Protein AF-B9GB19-F1 (afdb_monomer)

Mean predicted aligned error: 11.36 Å

Foldseek 3Di:
DVLLVCLQAAEAEDADDQDPPPVDVCVVVVVVPDDPVCVLVPWSAQADPPLDQDPPPPPPPCQDDPCLQAHHAEYEYHQARNHNVSLNVLLVSQLRNNNHQEYHYEHTDHDPVRQVVVQVSNLVSHPPVNHYYHYD

Solvent-accessible surface area (backbone atoms only — not comparable to full-atom values): 7833 Å² total; per-residue (Å²): 110,77,62,72,78,36,73,81,38,36,69,47,77,46,78,48,77,78,77,76,73,72,79,52,84,60,55,69,63,59,61,77,77,58,57,72,76,58,61,75,63,74,41,62,47,50,65,52,97,82,65,76,71,78,71,79,60,91,82,66,83,74,71,68,52,67,21,42,38,66,43,19,28,34,39,34,34,36,43,39,29,52,27,71,70,56,44,50,51,48,45,54,48,32,59,38,18,59,39,30,47,35,36,42,31,34,53,32,59,55,60,65,73,58,51,56,49,52,47,54,52,53,61,70,32,42,64,34,82,84,33,48,78,48,79,86

Secondary structure (DSSP, 8-state):
-GGGG-TT--EEEEE-PPPP----TTHHHHTTSS-HHHHTT--S----TT-------TTSS-PPPHHHHHT--EEEEEEE---HHHHHHHHHHHHH-TT--EEEEEEPS--HHHHHHHHHHHHHH-S-TTSEEEE-

Radius of gyration: 17.41 Å; Cα contacts (8 Å, |Δi|>4): 196; chains: 1; bounding box: 49×32×45 Å

Nearest PDB structures (foldseek):
  4k17-assembly1_A  TM=6.177E-01  e=2.002E+00  Mus musculus
  8glv-assembly1_Ez  TM=5.683E-01  e=3.865E+00  Chlamydomonas reinhardtii
  5xf9-assembly2_E  TM=4.999E-01  e=2.866E+00  Hydrogenophilus thermoluteolus
  7zgu-assembly1_A  TM=4.714E-01  e=5.533E+00  Homo sapiens

Organism: Oryza sativa subsp. japonica (NCBI:txid39947)

Sequence (136 aa):
MILERAPNLETLSLVFHPEPLDGGDDAMLHITYYKEEELYDKHLLSYNRHSVLAAPTSGGGAMAPACLRRRVREINLVHYQGGAAQRTLAMYLLRSAAAIGELGCELAMGPLWIQDELARELEGWVMNKAAIVNIG

Structure (mmCIF, N/CA/C/O backbone):
data_AF-B9GB19-F1
#
_entry.id   AF-B9GB19-F1
#
loop_
_atom_site.group_PDB
_atom_site.id
_atom_site.type_symbol
_atom_site.label_atom_id
_atom_site.label_alt_id
_atom_site.label_comp_id
_atom_site.label_asym_id
_atom_site.label_entity_id
_atom_site.label_seq_id
_atom_site.pdbx_PDB_ins_code
_atom_site.Cartn_x
_atom_site.Cartn_y
_atom_site.Cartn_z
_atom_site.occupancy
_atom_site.B_iso_or_equiv
_atom_site.auth_seq_id
_atom_site.auth_comp_id
_atom_site.auth_asym_id
_atom_site.auth_atom_id
_atom_site.pdbx_PDB_model_num
ATOM 1 N N . MET A 1 1 ? 5.359 -10.660 17.123 1.00 59.81 1 MET A N 1
ATOM 2 C CA . MET A 1 1 ? 5.348 -9.686 16.000 1.00 59.81 1 MET A CA 1
ATOM 3 C C . MET A 1 1 ? 5.261 -8.259 16.559 1.00 59.81 1 MET A C 1
ATOM 5 O O . MET A 1 1 ? 4.636 -8.088 17.596 1.00 59.81 1 MET A O 1
ATOM 9 N N . ILE A 1 2 ? 5.873 -7.231 15.946 1.00 78.69 2 ILE A N 1
ATOM 10 C CA . ILE A 1 2 ? 5.873 -5.850 16.501 1.00 78.69 2 ILE A CA 1
ATOM 11 C C . ILE A 1 2 ? 4.454 -5.296 16.732 1.00 78.69 2 ILE A C 1
ATOM 13 O O . ILE A 1 2 ? 4.196 -4.665 17.752 1.00 78.69 2 ILE A O 1
ATOM 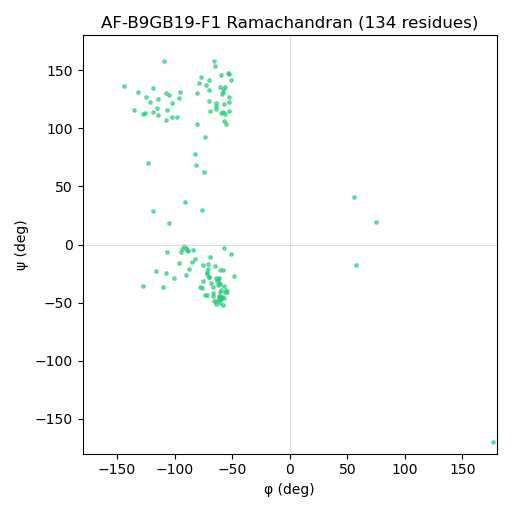17 N N . LEU A 1 3 ? 3.508 -5.641 15.850 1.00 78.31 3 LEU A N 1
ATOM 18 C CA . LEU A 1 3 ? 2.103 -5.237 15.948 1.00 78.31 3 LEU A CA 1
ATOM 19 C C . LEU A 1 3 ? 1.389 -5.812 17.185 1.00 78.31 3 LEU A C 1
ATOM 21 O O . LEU A 1 3 ? 0.495 -5.172 17.727 1.00 78.31 3 LEU A O 1
ATOM 25 N N . GLU A 1 4 ? 1.801 -6.978 17.690 1.00 78.56 4 GLU A N 1
ATOM 26 C CA . GLU A 1 4 ? 1.238 -7.554 18.925 1.00 78.56 4 GLU A CA 1
ATOM 27 C C . GLU A 1 4 ? 1.675 -6.783 20.175 1.00 78.56 4 GLU A C 1
ATOM 29 O O . GLU A 1 4 ? 0.984 -6.810 21.190 1.00 78.56 4 GLU A O 1
ATOM 34 N N . ARG A 1 5 ? 2.805 -6.068 20.099 1.00 83.25 5 ARG A N 1
ATOM 35 C CA . ARG A 1 5 ? 3.306 -5.218 21.187 1.00 83.25 5 ARG A CA 1
ATOM 36 C C . ARG A 1 5 ? 2.674 -3.824 21.198 1.00 83.25 5 ARG A C 1
ATOM 38 O O . ARG A 1 5 ? 2.926 -3.064 22.125 1.00 83.25 5 ARG A O 1
ATOM 45 N N . ALA A 1 6 ? 1.845 -3.498 20.207 1.00 85.00 6 ALA A N 1
ATOM 46 C CA . ALA A 1 6 ? 1.168 -2.211 20.077 1.00 85.00 6 ALA A CA 1
ATOM 47 C C . ALA A 1 6 ? -0.361 -2.408 20.003 1.00 85.00 6 ALA A C 1
ATOM 49 O O . ALA A 1 6 ? -0.976 -2.200 18.954 1.00 85.00 6 ALA A O 1
ATOM 50 N N . PRO A 1 7 ? -1.019 -2.817 21.106 1.00 81.31 7 PRO A N 1
ATOM 51 C CA . PRO A 1 7 ? -2.454 -3.101 21.103 1.00 81.31 7 PRO A CA 1
ATOM 52 C C . PRO A 1 7 ? -3.322 -1.864 20.838 1.00 81.31 7 PRO A C 1
ATOM 54 O O . PRO A 1 7 ? -4.477 -2.029 20.463 1.00 81.31 7 PRO A O 1
ATOM 57 N N . ASN A 1 8 ? -2.778 -0.654 21.004 1.00 86.56 8 ASN A N 1
ATOM 58 C CA . ASN A 1 8 ? -3.455 0.621 20.756 1.00 86.56 8 ASN A CA 1
ATOM 59 C C . ASN A 1 8 ? -2.994 1.300 19.454 1.00 86.56 8 ASN A C 1
ATOM 61 O O . ASN A 1 8 ? -3.158 2.503 19.318 1.00 86.56 8 ASN A O 1
ATOM 65 N N . LEU A 1 9 ? -2.375 0.563 18.526 1.00 89.31 9 LEU A N 1
ATOM 66 C CA . LEU A 1 9 ? -1.908 1.140 17.266 1.00 89.31 9 LEU A CA 1
ATOM 67 C C . LEU A 1 9 ? -3.089 1.657 16.428 1.00 89.31 9 LEU A C 1
ATOM 69 O O . LEU A 1 9 ? -3.957 0.871 16.042 1.00 89.31 9 LEU A O 1
ATOM 73 N N . GLU A 1 10 ? -3.090 2.958 16.147 1.00 92.19 10 GLU A N 1
ATOM 74 C CA . GLU A 1 10 ? -4.096 3.641 15.321 1.00 92.19 10 GLU A CA 1
ATOM 75 C C . GLU A 1 10 ? -3.520 4.099 13.977 1.00 92.19 10 GLU A C 1
ATOM 77 O O . GLU A 1 10 ? -4.185 3.953 12.956 1.00 92.19 10 GLU A O 1
ATOM 82 N N . THR A 1 11 ? -2.260 4.533 13.958 1.00 93.69 11 THR A N 1
ATOM 83 C CA . THR A 1 11 ? -1.548 4.931 12.737 1.00 93.69 11 THR A CA 1
ATOM 84 C C . THR A 1 11 ? -0.329 4.038 12.528 1.00 93.69 11 THR A C 1
ATOM 86 O O . THR A 1 11 ? 0.425 3.769 13.467 1.00 93.69 11 THR A O 1
ATOM 89 N N . LEU A 1 12 ? -0.135 3.565 11.297 1.00 93.75 12 LEU A N 1
ATOM 90 C CA . LEU A 1 12 ? 1.016 2.765 10.886 1.00 93.75 12 LEU A CA 1
ATOM 91 C C . LEU A 1 12 ? 1.698 3.414 9.679 1.00 93.75 12 LEU A C 1
ATOM 93 O O . LEU A 1 12 ? 1.155 3.391 8.581 1.00 93.75 12 LEU A O 1
ATOM 97 N N . SER A 1 13 ? 2.918 3.910 9.865 1.00 94.81 13 SER A N 1
ATOM 98 C CA . SER A 1 13 ? 3.730 4.470 8.779 1.00 94.81 13 SER A CA 1
ATOM 99 C C . SER A 1 13 ? 4.876 3.529 8.415 1.00 94.81 13 SER A C 1
ATOM 101 O O . SER A 1 13 ? 5.613 3.073 9.292 1.00 94.81 13 SER A O 1
ATOM 103 N N . LEU A 1 14 ? 5.033 3.246 7.124 1.00 95.06 14 LEU A N 1
ATOM 104 C CA . LEU A 1 14 ? 6.137 2.478 6.559 1.00 95.06 14 LEU A CA 1
ATOM 105 C C . LEU A 1 14 ? 6.948 3.389 5.645 1.00 95.06 14 LEU A C 1
ATOM 107 O O . LEU A 1 14 ? 6.427 3.878 4.648 1.00 95.06 14 LEU A O 1
ATOM 111 N N . VAL A 1 15 ? 8.216 3.599 5.990 1.00 93.62 15 VAL A N 1
ATOM 112 C CA . VAL A 1 15 ? 9.155 4.401 5.199 1.00 93.62 15 VAL A CA 1
ATOM 113 C C . VAL A 1 15 ? 10.071 3.459 4.433 1.00 93.62 15 VAL A C 1
ATOM 115 O O . VAL A 1 15 ? 10.754 2.629 5.039 1.00 93.62 15 VAL A O 1
ATOM 118 N N . PHE A 1 16 ? 10.073 3.575 3.109 1.00 89.94 16 PHE A N 1
ATOM 119 C CA . PHE A 1 16 ? 10.911 2.769 2.230 1.00 89.94 16 PHE A CA 1
ATOM 120 C C . PHE A 1 16 ? 12.104 3.602 1.773 1.00 89.94 16 PHE A C 1
ATOM 122 O O . PHE A 1 16 ? 11.969 4.552 1.011 1.00 89.94 16 PHE A O 1
ATOM 129 N N . HIS A 1 17 ? 13.294 3.264 2.257 1.00 84.31 17 HIS A N 1
ATOM 130 C CA . HIS A 1 17 ? 14.505 3.928 1.791 1.00 84.31 17 HIS A CA 1
ATOM 131 C C . HIS A 1 17 ? 14.925 3.352 0.434 1.00 84.31 17 HIS A C 1
ATOM 133 O O . HIS A 1 17 ? 14.867 2.129 0.266 1.00 84.31 17 HIS A O 1
ATOM 139 N N . PRO A 1 18 ? 15.362 4.192 -0.521 1.00 75.06 18 PRO A N 1
ATOM 140 C CA . PRO A 1 18 ? 16.000 3.683 -1.723 1.00 75.06 18 PRO A CA 1
ATOM 141 C C . PRO A 1 18 ? 17.251 2.894 -1.334 1.00 75.06 18 PRO A C 1
ATOM 143 O O . PRO A 1 18 ? 17.926 3.236 -0.357 1.00 75.06 18 PRO A O 1
ATOM 146 N N . GLU A 1 19 ? 17.567 1.840 -2.089 1.00 68.31 19 GLU A N 1
ATOM 147 C CA . GLU A 1 19 ? 18.879 1.214 -1.956 1.00 68.31 19 GLU A CA 1
ATOM 148 C C . GLU A 1 19 ? 19.948 2.288 -2.199 1.00 68.31 19 GLU A C 1
ATOM 150 O O . GLU A 1 19 ? 19.789 3.110 -3.111 1.00 68.31 19 GLU A O 1
ATOM 155 N N . PRO A 1 20 ? 21.007 2.347 -1.372 1.00 58.69 20 PRO A N 1
ATOM 156 C CA . PRO A 1 20 ? 22.116 3.232 -1.662 1.00 58.69 20 PRO A CA 1
ATOM 157 C C . PRO A 1 20 ? 22.642 2.848 -3.043 1.00 58.69 20 PRO A C 1
ATOM 159 O O . PRO A 1 20 ? 23.028 1.700 -3.259 1.00 58.69 20 PRO A O 1
ATOM 162 N N . LEU A 1 21 ? 22.629 3.801 -3.980 1.00 57.06 21 LEU A N 1
ATOM 163 C CA . LEU A 1 21 ? 23.419 3.681 -5.199 1.00 57.06 21 LEU A CA 1
ATOM 164 C C . LEU A 1 21 ? 24.836 3.391 -4.717 1.00 57.06 21 LEU A C 1
ATOM 166 O O . LEU A 1 21 ? 25.386 4.214 -3.985 1.00 57.06 21 LEU A O 1
ATOM 170 N N . ASP A 1 22 ? 25.358 2.203 -5.016 1.00 54.28 22 ASP A N 1
ATOM 171 C CA . ASP A 1 22 ? 26.691 1.804 -4.589 1.00 54.28 22 ASP A CA 1
ATOM 172 C C . ASP A 1 22 ? 27.663 2.874 -5.089 1.00 54.28 22 ASP A C 1
ATOM 174 O O . ASP A 1 22 ? 27.933 2.999 -6.283 1.00 54.28 22 ASP A O 1
ATOM 178 N N . GLY A 1 23 ? 28.098 3.731 -4.168 1.00 44.53 23 GLY A N 1
ATOM 179 C CA . GLY A 1 23 ? 28.971 4.865 -4.430 1.00 44.53 23 GLY A CA 1
ATOM 180 C C . GLY A 1 23 ? 30.409 4.417 -4.643 1.00 44.53 23 GLY A C 1
ATOM 181 O O . GLY A 1 23 ? 31.325 5.157 -4.299 1.00 44.53 23 GLY A O 1
ATOM 182 N N . GLY A 1 24 ? 30.618 3.203 -5.157 1.00 42.50 24 GLY A N 1
ATOM 183 C CA . GLY A 1 24 ? 31.894 2.821 -5.722 1.00 42.50 24 GLY A CA 1
ATOM 184 C C . GLY A 1 24 ? 32.230 3.799 -6.841 1.00 42.50 24 GLY A C 1
ATOM 185 O O . GLY A 1 24 ? 31.384 4.110 -7.681 1.00 42.50 24 GLY A O 1
ATOM 186 N N . ASP A 1 25 ? 33.472 4.278 -6.857 1.00 49.00 25 ASP A N 1
ATOM 187 C CA . ASP A 1 25 ? 34.021 5.238 -7.827 1.00 49.00 25 ASP A CA 1
ATOM 188 C C . ASP A 1 25 ? 33.797 4.855 -9.314 1.00 49.00 25 ASP A C 1
ATOM 190 O O . ASP A 1 25 ? 34.021 5.663 -10.215 1.00 49.00 25 ASP A O 1
ATOM 194 N N . ASP A 1 26 ? 33.296 3.649 -9.591 1.00 51.53 26 ASP A N 1
ATOM 195 C CA . ASP A 1 26 ? 32.902 3.157 -10.912 1.00 51.53 26 ASP A CA 1
ATOM 196 C C . ASP A 1 26 ? 31.564 3.739 -11.428 1.00 51.53 26 ASP A C 1
ATOM 198 O O . ASP A 1 26 ? 31.306 3.761 -12.636 1.00 51.53 26 ASP A O 1
ATOM 202 N N . ALA A 1 27 ? 30.732 4.316 -10.549 1.00 51.06 27 ALA A N 1
ATOM 203 C CA . ALA A 1 27 ? 29.484 4.981 -10.941 1.00 51.06 27 ALA A CA 1
ATOM 204 C C . ALA A 1 27 ? 29.724 6.178 -11.884 1.00 51.06 27 ALA A C 1
ATOM 206 O O . ALA A 1 27 ? 28.884 6.480 -12.734 1.00 51.06 27 ALA A O 1
ATOM 207 N N . MET A 1 28 ? 30.882 6.842 -11.791 1.00 46.88 28 MET A N 1
ATOM 208 C CA . MET A 1 28 ? 31.205 7.978 -12.660 1.00 46.88 28 MET A CA 1
ATOM 209 C C . MET A 1 28 ? 31.584 7.538 -14.084 1.00 46.88 28 MET A C 1
ATOM 211 O O . MET A 1 28 ? 31.274 8.247 -15.043 1.00 46.88 28 MET A O 1
ATOM 215 N N . LEU A 1 29 ? 32.186 6.352 -14.247 1.00 43.94 29 LEU A N 1
ATOM 216 C CA . LEU A 1 29 ? 32.505 5.792 -15.566 1.00 43.94 29 LEU A CA 1
ATOM 217 C C . LEU A 1 29 ? 31.256 5.232 -16.254 1.00 43.94 29 LEU A C 1
ATOM 219 O O . LEU A 1 29 ? 31.064 5.456 -17.454 1.00 43.94 29 LEU A O 1
ATOM 223 N N . HIS A 1 30 ? 30.353 4.608 -15.496 1.00 44.44 30 HIS A N 1
ATOM 224 C CA . HIS A 1 30 ? 29.133 4.021 -16.050 1.00 44.44 30 HIS A CA 1
ATOM 225 C C . HIS A 1 30 ? 28.089 5.047 -16.532 1.00 44.44 30 HIS A C 1
ATOM 227 O O . HIS A 1 30 ? 27.267 4.720 -17.385 1.00 44.44 30 HIS A O 1
ATOM 233 N N . ILE A 1 31 ? 28.135 6.301 -16.062 1.00 47.47 31 ILE A N 1
ATOM 234 C CA . ILE A 1 31 ? 27.218 7.366 -16.513 1.00 47.47 31 ILE A CA 1
ATOM 235 C C . ILE A 1 31 ? 27.501 7.809 -17.959 1.00 47.47 31 ILE A C 1
ATOM 237 O O . ILE A 1 31 ? 26.581 8.236 -18.650 1.00 47.47 31 ILE A O 1
ATOM 241 N N . THR A 1 32 ? 28.742 7.698 -18.443 1.00 44.50 32 THR A N 1
ATOM 242 C CA . THR A 1 32 ? 29.120 8.252 -19.761 1.00 44.50 32 THR A CA 1
ATOM 243 C C . THR A 1 32 ? 28.782 7.367 -20.963 1.00 44.50 32 THR A C 1
ATOM 245 O O . THR A 1 32 ? 28.815 7.856 -22.089 1.00 44.50 32 THR A O 1
ATOM 248 N N . TYR A 1 33 ? 28.428 6.095 -20.750 1.00 49.69 33 TYR A N 1
ATOM 249 C CA . TYR A 1 33 ? 28.183 5.139 -21.840 1.00 49.69 33 TYR A CA 1
ATOM 250 C C . TYR A 1 33 ? 26.714 4.781 -22.081 1.00 49.69 33 TYR A C 1
ATOM 252 O O . TYR A 1 33 ? 26.417 4.120 -23.078 1.00 49.69 33 TYR A O 1
ATOM 260 N N . TYR A 1 34 ? 25.792 5.230 -21.229 1.00 42.84 34 TYR A N 1
ATOM 261 C CA . TYR A 1 34 ? 24.378 4.923 -21.402 1.00 42.84 34 TYR A CA 1
ATOM 262 C C . TYR A 1 34 ? 23.636 6.040 -22.130 1.00 42.84 34 TYR A C 1
ATOM 264 O O . TYR A 1 34 ? 23.702 7.215 -21.767 1.00 42.84 34 TYR A O 1
ATOM 272 N N . LYS A 1 35 ? 22.955 5.635 -23.207 1.00 45.47 35 LYS A N 1
ATOM 273 C CA . LYS A 1 35 ? 22.101 6.473 -24.051 1.00 45.47 35 LYS A CA 1
ATOM 274 C C . LYS A 1 35 ? 21.060 7.186 -23.192 1.00 45.47 35 LYS A C 1
ATOM 276 O O . LYS A 1 35 ? 20.554 6.614 -22.234 1.00 45.47 3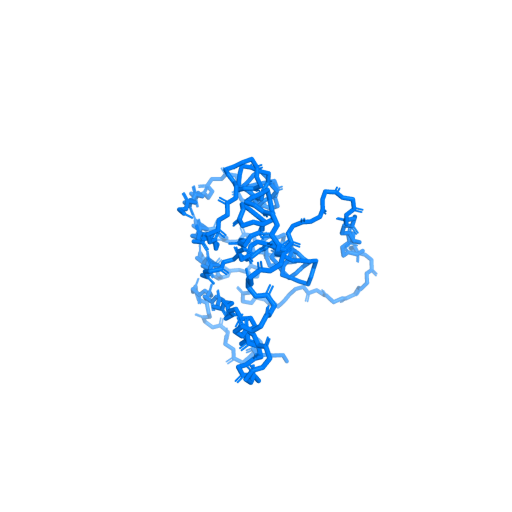5 LYS A O 1
ATOM 281 N N . GLU A 1 36 ? 20.685 8.398 -23.593 1.00 47.19 36 GLU A N 1
ATOM 282 C CA . GLU A 1 36 ? 19.636 9.208 -22.952 1.00 47.19 36 GLU A CA 1
ATOM 283 C C . GLU A 1 36 ? 18.330 8.433 -22.685 1.00 47.19 36 GLU A C 1
ATOM 285 O O . GLU A 1 36 ? 17.635 8.734 -21.721 1.00 47.19 36 GLU A O 1
ATOM 290 N N . GLU A 1 37 ? 18.027 7.391 -23.468 1.00 47.91 37 GLU A N 1
ATOM 291 C CA . GLU A 1 37 ? 16.885 6.490 -23.253 1.00 47.91 37 GLU A CA 1
ATOM 292 C C . GLU A 1 37 ? 16.933 5.733 -21.908 1.00 47.91 37 GLU A C 1
ATOM 294 O O . GLU A 1 37 ? 15.886 5.545 -21.297 1.00 47.91 37 GLU A O 1
ATOM 299 N N . GLU A 1 38 ? 18.113 5.381 -21.381 1.00 46.88 38 GLU A N 1
ATOM 300 C CA . GLU A 1 38 ? 18.261 4.751 -20.053 1.00 46.88 38 GLU A CA 1
ATOM 301 C C . GLU A 1 38 ? 18.307 5.775 -18.905 1.00 46.88 38 GLU A C 1
ATOM 303 O O . GLU A 1 38 ? 18.099 5.433 -17.741 1.00 46.88 38 GLU A O 1
ATOM 308 N N . LEU A 1 39 ? 18.527 7.063 -19.200 1.00 47.88 39 LEU A N 1
ATOM 309 C CA . LEU A 1 39 ? 18.412 8.124 -18.191 1.00 47.88 39 LEU A CA 1
ATOM 310 C C . LEU A 1 39 ? 16.953 8.355 -17.776 1.00 47.88 39 LEU A C 1
ATOM 312 O O . LEU A 1 39 ? 16.712 8.725 -16.628 1.00 47.88 39 LEU A O 1
ATOM 316 N N . TYR A 1 40 ? 15.990 8.078 -18.663 1.00 46.62 40 TYR A N 1
ATOM 317 C CA . TYR A 1 40 ? 14.563 8.033 -18.317 1.00 46.62 40 TYR A CA 1
ATOM 318 C C . TYR A 1 40 ? 14.188 6.810 -17.460 1.00 46.62 40 TYR A C 1
ATOM 320 O O . TYR A 1 40 ? 13.151 6.832 -16.798 1.00 46.62 40 TYR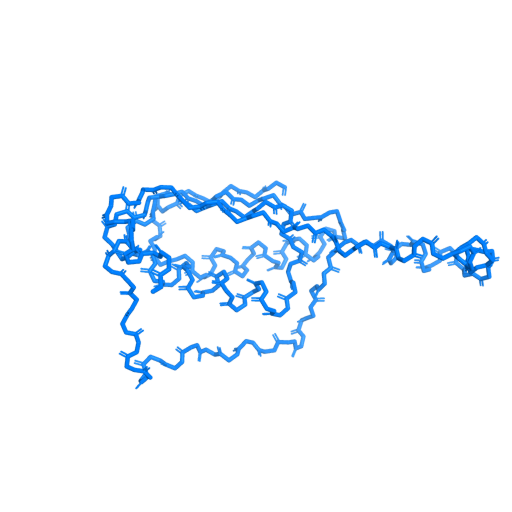 A O 1
ATOM 328 N N . ASP A 1 41 ? 15.052 5.792 -17.418 1.00 58.00 41 ASP A N 1
ATOM 329 C CA . ASP A 1 41 ? 14.906 4.579 -16.601 1.00 58.00 41 ASP A CA 1
ATOM 330 C C . ASP A 1 41 ? 15.531 4.730 -15.199 1.00 58.00 41 ASP A C 1
ATOM 332 O O . ASP A 1 41 ? 15.373 3.868 -14.334 1.00 58.00 41 ASP A O 1
ATOM 336 N N . LYS A 1 42 ? 16.194 5.865 -14.915 1.00 68.62 42 LYS A N 1
ATOM 337 C CA . LYS A 1 42 ? 16.650 6.237 -13.563 1.00 68.62 42 LYS A CA 1
ATOM 338 C C . LYS A 1 42 ? 15.475 6.699 -12.702 1.00 68.62 42 LYS A C 1
ATOM 340 O O . LYS A 1 42 ? 15.412 7.846 -12.261 1.00 68.62 42 LYS A O 1
ATOM 345 N N . HIS A 1 43 ? 14.533 5.802 -12.461 1.00 79.56 43 HIS A N 1
ATOM 346 C CA . HIS A 1 43 ? 13.461 6.000 -11.503 1.00 79.56 43 HIS A CA 1
ATOM 347 C C . HIS A 1 43 ? 13.639 5.102 -10.280 1.00 79.56 43 HIS A C 1
ATOM 349 O O . HIS A 1 43 ? 14.285 4.060 -10.330 1.00 79.56 43 HIS A O 1
ATOM 355 N N . LEU A 1 44 ? 13.030 5.491 -9.162 1.00 83.88 44 LEU A N 1
ATOM 356 C CA . LEU A 1 44 ? 13.098 4.740 -7.904 1.00 83.88 44 LEU A CA 1
ATOM 357 C C . LEU A 1 44 ? 11.999 3.676 -7.787 1.00 83.88 44 LEU A C 1
ATOM 359 O O . LEU A 1 44 ? 11.982 2.913 -6.821 1.00 83.88 44 LEU A O 1
ATOM 363 N N . LEU A 1 45 ? 11.071 3.634 -8.748 1.00 85.25 45 LEU A N 1
ATOM 364 C CA . LEU A 1 45 ? 10.018 2.626 -8.802 1.00 85.25 45 LEU A CA 1
ATOM 365 C C . LEU A 1 45 ? 10.597 1.268 -9.225 1.00 85.25 45 LEU A C 1
ATOM 367 O O . LEU A 1 45 ? 11.397 1.175 -10.145 1.00 85.25 45 LEU A O 1
ATOM 371 N N . SER A 1 46 ? 10.166 0.199 -8.566 1.00 85.50 46 SER A N 1
ATOM 372 C CA . SER A 1 46 ? 10.561 -1.193 -8.837 1.00 85.50 46 SER A CA 1
ATOM 373 C C . SER A 1 46 ? 9.356 -2.050 -9.240 1.00 85.50 46 SER A C 1
ATOM 375 O O . SER A 1 46 ? 9.297 -3.258 -8.991 1.00 85.50 46 SER A O 1
ATOM 377 N N . TYR A 1 47 ? 8.362 -1.409 -9.857 1.00 86.38 47 TYR A N 1
ATOM 378 C CA . TYR A 1 47 ? 7.135 -2.058 -10.289 1.00 86.38 47 TYR A CA 1
ATOM 379 C C . TYR A 1 47 ? 7.369 -2.995 -11.472 1.00 86.38 47 TYR A C 1
ATOM 381 O O . TYR A 1 47 ? 7.950 -2.626 -12.489 1.00 86.38 47 TYR A O 1
ATOM 389 N N . ASN A 1 48 ? 6.822 -4.203 -11.370 1.00 85.44 48 ASN A N 1
ATOM 390 C CA . ASN A 1 48 ? 6.766 -5.148 -12.472 1.00 85.44 48 ASN A CA 1
ATOM 391 C C . ASN A 1 48 ? 5.323 -5.629 -12.645 1.00 85.44 48 ASN A C 1
ATOM 393 O O . ASN A 1 48 ? 4.818 -6.391 -11.818 1.00 85.44 48 ASN 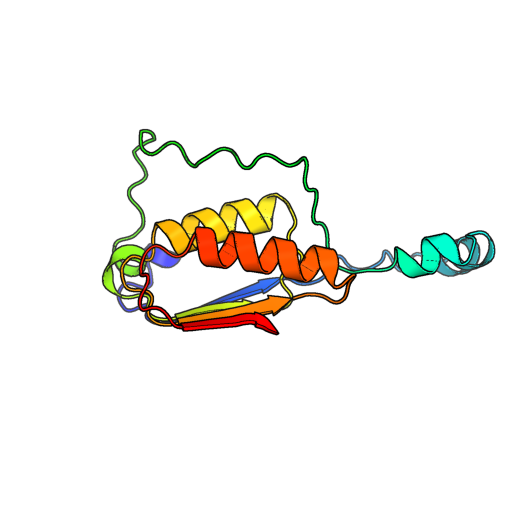A O 1
A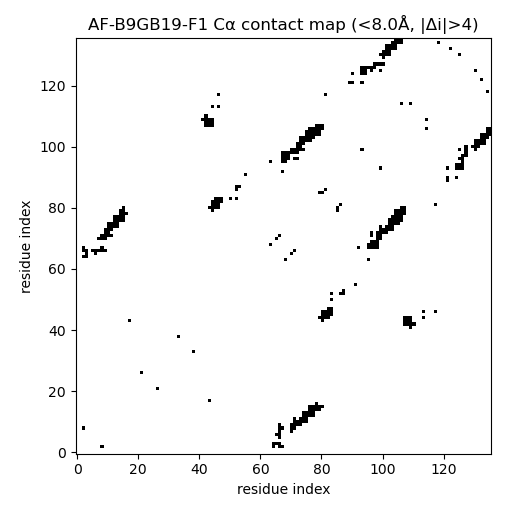TOM 397 N N . ARG A 1 49 ? 4.687 -5.247 -13.759 1.00 80.31 49 ARG A N 1
ATOM 398 C CA . ARG A 1 49 ? 3.315 -5.651 -14.124 1.00 80.31 49 ARG A CA 1
ATOM 399 C C . ARG A 1 49 ? 3.109 -7.169 -14.217 1.00 80.31 49 ARG A C 1
ATOM 401 O O . ARG A 1 49 ? 1.984 -7.649 -14.147 1.00 80.31 49 ARG A O 1
ATOM 408 N N . HIS A 1 50 ? 4.187 -7.927 -14.414 1.00 82.12 50 HIS A N 1
ATOM 409 C CA . HIS A 1 50 ? 4.177 -9.389 -14.485 1.00 82.12 50 HIS A CA 1
ATOM 410 C C . HIS A 1 50 ? 4.479 -10.045 -13.133 1.00 82.12 50 HIS A C 1
ATOM 412 O O . HIS A 1 50 ? 4.372 -11.265 -13.007 1.00 82.12 50 HIS A O 1
ATOM 418 N N . SER A 1 51 ? 4.834 -9.262 -12.108 1.00 80.75 51 SER A N 1
ATOM 419 C CA . SER A 1 51 ? 4.958 -9.760 -10.742 1.00 80.75 51 SER A CA 1
ATOM 420 C C . SER A 1 51 ? 3.560 -10.001 -10.176 1.00 80.75 51 SER A C 1
ATOM 422 O O . SER A 1 51 ? 2.907 -9.099 -9.643 1.00 80.75 51 SER A O 1
ATOM 424 N N . VAL A 1 52 ? 3.098 -11.240 -10.338 1.00 78.44 52 VAL A N 1
ATOM 425 C CA . VAL A 1 52 ? 1.878 -11.750 -9.716 1.00 78.44 52 VAL A CA 1
ATOM 426 C C . VAL A 1 52 ? 2.137 -11.875 -8.221 1.00 78.44 52 VAL A C 1
ATOM 428 O O . VAL A 1 52 ? 2.968 -12.674 -7.787 1.00 78.44 52 VAL A O 1
ATOM 431 N N . LEU A 1 53 ? 1.420 -11.091 -7.420 1.00 81.00 53 LEU A N 1
ATOM 432 C CA . LEU A 1 53 ? 1.447 -11.260 -5.975 1.00 81.00 53 LEU A CA 1
ATOM 433 C C . LEU A 1 53 ? 0.716 -12.556 -5.648 1.00 81.00 53 LEU A C 1
ATOM 435 O O . LEU A 1 53 ? -0.455 -12.719 -6.002 1.00 81.00 53 LEU A O 1
ATOM 439 N N . ALA A 1 54 ? 1.387 -13.477 -4.961 1.00 73.44 54 ALA A N 1
ATOM 440 C CA . ALA A 1 54 ? 0.685 -14.596 -4.361 1.00 73.44 54 ALA A CA 1
ATOM 441 C C . ALA A 1 54 ? -0.363 -13.998 -3.418 1.00 73.44 54 ALA A C 1
ATOM 443 O O . ALA A 1 54 ? -0.010 -13.327 -2.445 1.00 73.44 54 ALA A O 1
ATOM 444 N N . ALA A 1 55 ? -1.651 -14.181 -3.728 1.00 60.56 55 ALA A N 1
ATOM 445 C CA . ALA A 1 55 ? -2.701 -13.817 -2.793 1.00 60.56 55 ALA A CA 1
ATOM 446 C C . ALA A 1 55 ? -2.342 -14.506 -1.471 1.00 60.56 55 ALA A C 1
ATOM 448 O O . ALA A 1 55 ? -2.157 -15.727 -1.502 1.00 60.56 55 ALA A O 1
ATOM 449 N N . PRO A 1 56 ? -2.178 -13.780 -0.346 1.00 55.81 56 PRO A N 1
ATOM 450 C CA . PRO A 1 56 ? -1.922 -14.418 0.929 1.00 55.81 56 PRO A CA 1
ATOM 451 C C . PRO A 1 56 ? -3.098 -15.354 1.139 1.00 55.81 56 PRO A C 1
ATOM 453 O O . PRO A 1 56 ? -4.235 -14.906 1.297 1.00 55.81 56 PRO A O 1
ATOM 456 N N . THR A 1 57 ? -2.835 -16.650 0.978 1.00 51.69 57 THR A N 1
ATOM 457 C CA . THR A 1 57 ? -3.860 -17.678 0.987 1.00 51.69 57 THR A CA 1
ATOM 458 C C . THR A 1 57 ? -4.577 -17.530 2.307 1.00 51.69 57 THR A C 1
ATOM 460 O O . THR A 1 57 ? -4.006 -17.791 3.366 1.00 51.69 57 THR A O 1
ATOM 463 N N . SER A 1 58 ? -5.835 -17.117 2.240 1.00 46.62 58 SER A N 1
ATOM 464 C CA . SER A 1 58 ? -6.747 -16.975 3.370 1.00 46.62 58 SER A CA 1
ATOM 465 C C . SER A 1 58 ? -6.933 -18.286 4.157 1.00 46.62 58 SER A C 1
ATOM 467 O O . SER A 1 58 ? -7.600 -18.284 5.183 1.00 46.62 58 SER A O 1
ATOM 469 N N . GLY A 1 59 ? -6.319 -19.395 3.722 1.00 39.66 59 GLY A N 1
ATOM 470 C CA . GLY A 1 59 ? -6.260 -20.679 4.424 1.00 39.66 59 GLY A CA 1
ATOM 471 C C . GLY A 1 59 ? -5.025 -20.908 5.308 1.00 39.66 59 GLY A C 1
ATOM 472 O O . GLY A 1 59 ? -4.959 -21.926 5.985 1.00 39.66 59 GLY A O 1
ATOM 473 N N . GLY A 1 60 ? -4.051 -19.997 5.337 1.00 40.50 60 GLY A N 1
ATOM 474 C CA . GLY A 1 60 ? -2.788 -20.189 6.057 1.00 40.50 60 GLY A CA 1
ATOM 475 C C . GLY A 1 60 ? -2.765 -19.697 7.505 1.00 40.50 60 GLY A C 1
ATOM 476 O O . GLY A 1 60 ? -1.750 -19.139 7.885 1.00 40.50 60 GLY A O 1
ATOM 477 N N . GLY A 1 61 ? -3.846 -19.823 8.287 1.00 46.47 61 GLY A N 1
ATOM 478 C CA . GLY A 1 61 ? -3.878 -19.746 9.768 1.00 46.47 61 GLY A CA 1
ATOM 479 C C . GLY A 1 61 ? -3.368 -18.489 10.509 1.00 46.47 61 GLY A C 1
ATOM 480 O O . GLY A 1 61 ? -3.718 -18.295 11.672 1.00 46.47 61 GLY A O 1
ATOM 481 N N . ALA A 1 62 ? -2.588 -17.609 9.886 1.00 58.84 62 ALA A N 1
ATOM 482 C CA . ALA A 1 62 ? -2.062 -16.395 10.488 1.00 58.84 62 ALA A CA 1
ATOM 483 C C . ALA A 1 62 ? -3.134 -15.309 10.410 1.00 58.84 62 ALA A C 1
ATOM 485 O O . ALA A 1 62 ? -3.125 -14.434 9.542 1.00 58.84 62 ALA A O 1
ATOM 486 N N . MET A 1 63 ? -4.109 -15.402 11.313 1.00 71.06 63 MET A N 1
ATOM 487 C CA . MET A 1 63 ? -5.086 -14.344 11.513 1.00 71.06 63 MET A CA 1
ATOM 488 C C . MET A 1 63 ? -4.334 -13.035 11.753 1.00 71.06 63 MET A C 1
ATOM 490 O O . MET A 1 63 ? -3.459 -12.969 12.616 1.00 71.06 63 MET A O 1
ATOM 494 N N . ALA A 1 64 ? -4.665 -11.997 10.984 1.00 80.94 64 ALA A N 1
ATOM 495 C CA . ALA A 1 64 ? -4.016 -10.706 11.138 1.00 80.94 64 ALA A CA 1
ATOM 496 C C . ALA A 1 64 ? -4.084 -10.225 12.603 1.00 80.94 64 ALA A C 1
ATOM 498 O O . ALA A 1 64 ? -5.090 -10.487 13.289 1.00 80.94 64 ALA A O 1
ATOM 499 N N . PRO A 1 65 ? -3.060 -9.505 13.097 1.00 84.19 65 PRO A N 1
ATOM 500 C CA . PRO A 1 65 ? -3.049 -8.979 14.456 1.00 84.19 65 PRO A CA 1
ATOM 501 C C . PRO A 1 65 ? -4.330 -8.204 14.778 1.00 84.19 65 PRO A C 1
ATOM 503 O O . PRO A 1 65 ? -4.883 -7.492 13.937 1.00 84.19 65 PRO A O 1
ATOM 506 N N . ALA A 1 66 ? -4.830 -8.347 16.007 1.00 86.00 66 ALA A N 1
ATOM 507 C CA . ALA A 1 66 ? -6.100 -7.739 16.403 1.00 86.00 66 ALA A CA 1
ATOM 508 C C . ALA A 1 66 ? -6.092 -6.203 16.290 1.00 86.00 66 ALA A C 1
ATOM 510 O O . ALA A 1 66 ? -7.121 -5.625 15.945 1.00 86.00 66 ALA A O 1
ATOM 511 N N . CYS A 1 67 ? -4.945 -5.559 16.540 1.00 87.50 67 CYS A N 1
ATOM 512 C CA . CYS A 1 67 ? -4.766 -4.115 16.375 1.00 87.50 67 CYS A CA 1
ATOM 513 C C . CYS A 1 67 ? -4.979 -3.679 14.919 1.00 87.50 67 CYS A C 1
ATOM 515 O O . CYS A 1 67 ? -5.789 -2.792 14.670 1.00 87.50 67 CYS A O 1
ATOM 517 N N . LEU A 1 68 ? -4.360 -4.371 13.957 1.00 88.50 68 LEU A N 1
ATOM 518 C CA . LEU A 1 68 ? -4.512 -4.087 12.531 1.00 88.50 68 LEU A CA 1
ATOM 519 C C . LEU A 1 68 ? -5.976 -4.211 12.096 1.00 88.50 68 LEU A C 1
ATOM 521 O O . LEU A 1 68 ? -6.511 -3.317 11.456 1.00 88.50 68 LEU A O 1
ATOM 525 N N . ARG A 1 69 ? -6.666 -5.270 12.533 1.00 88.06 69 ARG A N 1
ATOM 526 C CA . ARG A 1 69 ? -8.072 -5.497 12.162 1.00 88.06 69 ARG A CA 1
ATOM 527 C C . ARG A 1 69 ? -9.058 -4.499 12.761 1.00 88.06 69 ARG A C 1
ATOM 529 O O . ARG A 1 69 ? -10.102 -4.268 12.163 1.00 88.06 69 ARG A O 1
ATOM 536 N N . ARG A 1 70 ? -8.803 -3.998 13.972 1.00 88.38 70 ARG A N 1
ATOM 537 C CA . ARG A 1 70 ? -9.825 -3.285 14.763 1.00 88.38 70 ARG A CA 1
ATOM 538 C C . ARG A 1 70 ? -9.515 -1.820 15.034 1.00 88.38 70 ARG A C 1
ATOM 540 O O . ARG A 1 70 ? -10.440 -1.087 15.370 1.00 88.38 70 ARG A O 1
ATOM 547 N N . ARG A 1 71 ? -8.248 -1.414 14.973 1.00 89.81 71 ARG A N 1
ATOM 548 C CA . ARG A 1 71 ? -7.805 -0.117 15.500 1.00 89.81 71 ARG A CA 1
ATOM 549 C C . ARG A 1 71 ? -7.037 0.725 14.511 1.00 89.81 71 ARG A C 1
ATOM 551 O O . ARG A 1 71 ? -7.233 1.928 14.542 1.00 89.81 71 ARG A O 1
ATOM 558 N N . VAL A 1 72 ? -6.226 0.119 13.648 1.00 93.12 72 VAL A N 1
ATOM 559 C CA . VAL A 1 72 ? -5.492 0.886 12.639 1.00 93.12 72 VAL A CA 1
ATOM 560 C C . VAL A 1 72 ? -6.497 1.614 11.745 1.00 93.12 72 VAL A C 1
ATOM 562 O O . VAL A 1 72 ? -7.298 0.980 11.055 1.00 93.12 72 VAL A O 1
ATOM 565 N N . ARG A 1 73 ? -6.485 2.943 11.838 1.00 94.62 73 ARG A N 1
ATOM 566 C CA . ARG A 1 73 ? -7.306 3.890 11.080 1.00 94.62 73 ARG A CA 1
ATOM 567 C C . ARG A 1 73 ? -6.529 4.496 9.932 1.00 94.62 73 ARG A C 1
ATOM 569 O O . ARG A 1 73 ? -7.134 4.820 8.922 1.00 94.62 73 ARG A O 1
ATOM 576 N N . GLU A 1 74 ? -5.221 4.602 10.074 1.00 96.00 74 GLU A N 1
ATOM 577 C CA . GLU A 1 74 ? -4.382 5.277 9.103 1.00 96.00 74 GLU A CA 1
ATOM 578 C C . GLU A 1 74 ? -3.183 4.400 8.763 1.00 96.00 74 GLU A C 1
ATOM 580 O O . GLU A 1 74 ? -2.512 3.859 9.652 1.00 96.00 74 GLU A O 1
ATOM 585 N N . ILE A 1 75 ? -2.927 4.238 7.469 1.00 96.44 75 ILE A N 1
ATOM 586 C CA . ILE A 1 75 ? -1.718 3.589 6.971 1.00 96.44 75 ILE A CA 1
ATOM 587 C C . ILE A 1 75 ? -1.025 4.551 6.019 1.00 96.44 75 ILE A C 1
ATOM 589 O O . ILE A 1 75 ? -1.640 4.998 5.059 1.00 96.44 75 ILE A O 1
ATOM 593 N N . ASN A 1 76 ? 0.255 4.815 6.267 1.00 97.31 76 ASN A N 1
ATOM 594 C CA . ASN A 1 76 ? 1.081 5.671 5.428 1.00 97.31 76 ASN A CA 1
ATOM 595 C C . ASN A 1 76 ? 2.201 4.858 4.779 1.00 97.31 76 ASN A C 1
ATOM 597 O O . ASN A 1 76 ? 2.976 4.197 5.473 1.00 97.31 76 ASN A O 1
ATOM 601 N N . LEU A 1 77 ? 2.296 4.911 3.455 1.00 97.00 77 LEU A N 1
ATOM 602 C CA . LEU A 1 77 ? 3.384 4.337 2.669 1.00 97.00 77 LEU A CA 1
ATOM 603 C C . LEU A 1 77 ? 4.240 5.491 2.144 1.00 97.00 77 LEU A C 1
ATOM 605 O O . LEU A 1 77 ? 3.808 6.227 1.266 1.00 97.00 77 LEU A O 1
ATOM 609 N N . VAL A 1 78 ? 5.431 5.674 2.703 1.00 95.06 78 VAL A N 1
ATOM 610 C CA . VAL A 1 78 ? 6.308 6.813 2.400 1.00 95.06 78 VAL A CA 1
ATOM 611 C C . VAL A 1 78 ? 7.451 6.351 1.506 1.00 95.06 78 VAL A C 1
ATOM 613 O O . VAL A 1 78 ? 8.128 5.372 1.837 1.00 95.06 78 VAL A O 1
ATOM 616 N N . HIS A 1 79 ? 7.659 7.055 0.391 1.00 92.31 79 HIS A N 1
ATOM 617 C CA . HIS A 1 79 ? 8.593 6.690 -0.682 1.00 92.31 79 HIS A CA 1
ATOM 618 C C . HIS A 1 79 ? 8.335 5.286 -1.246 1.00 92.31 79 HIS A C 1
ATOM 620 O O . HIS A 1 79 ? 9.252 4.505 -1.499 1.00 92.31 79 HIS A O 1
ATOM 626 N N . TYR A 1 80 ? 7.065 4.937 -1.423 1.00 94.25 80 TYR A N 1
ATOM 627 C CA . TYR A 1 80 ? 6.660 3.627 -1.906 1.00 94.25 80 TYR A CA 1
ATOM 628 C C . TYR A 1 80 ? 7.155 3.379 -3.336 1.00 94.25 80 TYR A C 1
ATOM 630 O O . TYR A 1 80 ? 6.822 4.113 -4.265 1.00 94.25 80 TYR A O 1
ATOM 638 N N . GLN A 1 81 ? 7.943 2.321 -3.521 1.00 92.12 81 GLN A N 1
ATOM 639 C CA . GLN A 1 81 ? 8.601 2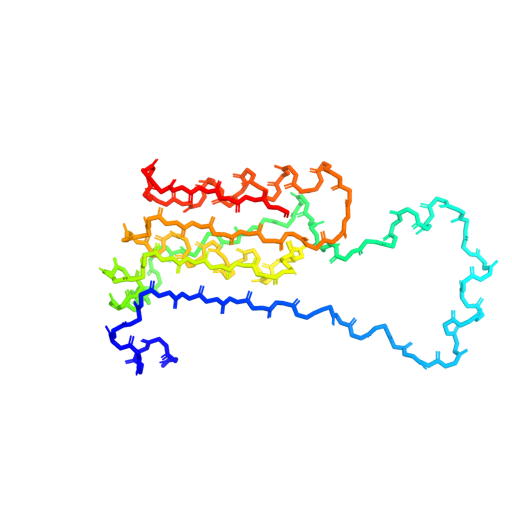.012 -4.794 1.00 92.12 81 GLN A CA 1
ATOM 640 C C . GLN A 1 81 ? 7.817 0.996 -5.629 1.00 92.12 81 GLN A C 1
ATOM 642 O O . GLN A 1 81 ? 8.090 0.825 -6.813 1.00 92.12 81 GLN A O 1
ATOM 647 N N . GLY A 1 82 ? 6.867 0.275 -5.031 1.00 91.31 82 GLY A N 1
ATOM 648 C CA . GLY A 1 82 ? 6.080 -0.716 -5.764 1.00 91.31 82 GLY A CA 1
ATOM 649 C C . GLY A 1 82 ? 6.829 -2.012 -6.088 1.00 91.31 82 GLY A C 1
ATOM 650 O O . GLY A 1 82 ? 6.403 -2.769 -6.959 1.00 91.31 82 GLY A O 1
ATOM 651 N N . GLY A 1 83 ? 7.923 -2.307 -5.386 1.00 90.06 83 GLY A N 1
ATOM 652 C CA . GLY A 1 83 ? 8.626 -3.584 -5.514 1.00 90.06 83 GLY A CA 1
ATOM 653 C C . GLY A 1 83 ? 7.780 -4.758 -5.017 1.00 90.06 83 GLY A C 1
ATOM 654 O O . GLY A 1 83 ? 6.883 -4.590 -4.190 1.00 90.06 83 GLY A O 1
ATOM 655 N N . ALA A 1 84 ? 8.078 -5.980 -5.465 1.00 88.75 84 ALA A N 1
ATOM 656 C CA . ALA A 1 84 ? 7.285 -7.170 -5.126 1.00 88.75 84 ALA A CA 1
ATOM 657 C C . ALA A 1 84 ? 7.107 -7.386 -3.607 1.00 88.75 84 ALA A C 1
ATOM 659 O O . ALA A 1 84 ? 6.007 -7.700 -3.144 1.00 88.75 84 ALA A O 1
ATOM 660 N N . ALA A 1 85 ? 8.162 -7.169 -2.814 1.00 88.38 85 ALA A N 1
ATOM 661 C CA . ALA A 1 85 ? 8.100 -7.276 -1.355 1.00 88.38 85 ALA A CA 1
ATOM 662 C C . ALA A 1 85 ? 7.202 -6.192 -0.732 1.00 88.38 85 ALA A C 1
ATOM 664 O O . ALA A 1 85 ? 6.357 -6.495 0.111 1.00 88.38 85 ALA A O 1
ATOM 665 N N . GLN A 1 86 ? 7.333 -4.944 -1.192 1.00 92.25 86 GLN A N 1
ATOM 666 C CA . GLN A 1 86 ? 6.535 -3.814 -0.710 1.00 92.25 86 GLN A CA 1
ATOM 667 C C . GLN A 1 86 ? 5.060 -3.973 -1.086 1.00 92.25 86 GLN A C 1
ATOM 669 O O . GLN A 1 86 ? 4.186 -3.748 -0.255 1.00 92.25 86 GLN A O 1
ATOM 674 N N . ARG A 1 87 ? 4.773 -4.423 -2.311 1.00 93.12 87 ARG A N 1
ATOM 675 C CA . ARG A 1 87 ? 3.424 -4.758 -2.792 1.00 93.12 87 ARG A CA 1
ATOM 676 C C . ARG A 1 87 ? 2.792 -5.884 -1.992 1.00 93.12 87 ARG A C 1
ATOM 678 O O . ARG A 1 87 ? 1.655 -5.754 -1.552 1.00 93.12 87 ARG A O 1
ATOM 685 N N . THR A 1 88 ? 3.541 -6.947 -1.716 1.00 91.50 88 THR A N 1
ATOM 686 C CA . THR A 1 88 ? 3.059 -8.053 -0.875 1.00 91.50 88 THR A CA 1
ATOM 687 C C . THR A 1 88 ? 2.722 -7.569 0.538 1.00 91.50 88 THR A C 1
ATOM 689 O O . THR A 1 88 ? 1.661 -7.904 1.072 1.00 91.50 88 THR A O 1
ATOM 692 N N . LEU A 1 89 ? 3.590 -6.744 1.131 1.00 92.12 89 LEU A N 1
ATOM 693 C CA . LEU A 1 89 ? 3.378 -6.173 2.459 1.00 92.12 89 LEU A CA 1
ATOM 694 C C . LEU A 1 89 ? 2.175 -5.219 2.4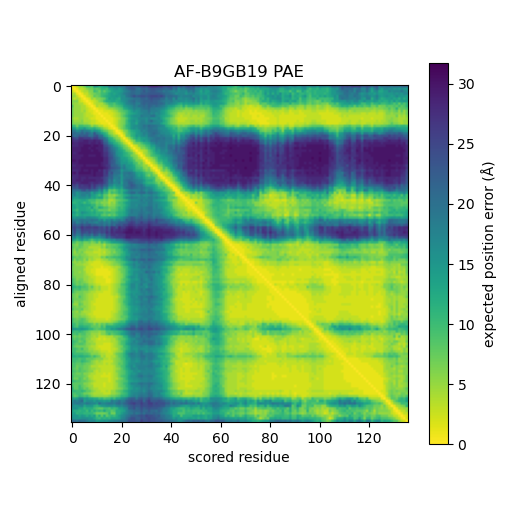89 1.00 92.12 89 LEU A C 1
ATOM 696 O O . LEU A 1 89 ? 1.306 -5.368 3.347 1.00 92.12 89 LEU A O 1
ATOM 700 N N . ALA A 1 90 ? 2.094 -4.283 1.542 1.00 93.69 90 ALA A N 1
ATOM 701 C CA . ALA A 1 90 ? 0.989 -3.335 1.424 1.00 93.69 90 ALA A CA 1
ATOM 702 C C . ALA A 1 90 ? -0.345 -4.066 1.231 1.00 93.69 90 ALA A C 1
ATOM 704 O O . ALA A 1 90 ? -1.294 -3.819 1.973 1.00 93.69 90 ALA A O 1
ATOM 705 N N . MET A 1 91 ? -0.399 -5.045 0.324 1.00 92.69 91 MET A N 1
ATOM 706 C CA . MET A 1 91 ? -1.586 -5.874 0.118 1.00 92.69 91 MET A CA 1
ATOM 707 C C . MET A 1 91 ? -2.014 -6.580 1.410 1.00 92.69 91 MET A C 1
ATOM 709 O O . MET A 1 91 ? -3.200 -6.577 1.744 1.00 92.69 91 MET A O 1
ATOM 713 N N . TYR A 1 92 ? -1.075 -7.178 2.153 1.00 91.56 92 TYR A N 1
ATOM 714 C CA . TYR A 1 92 ? -1.385 -7.824 3.431 1.00 91.56 92 TYR A CA 1
ATOM 715 C C . TYR A 1 92 ? -1.970 -6.832 4.443 1.00 91.56 92 TYR A C 1
ATOM 717 O O . TYR A 1 92 ? -2.988 -7.131 5.073 1.00 91.56 92 TYR A O 1
ATOM 725 N N . LEU A 1 93 ? -1.353 -5.657 4.586 1.00 92.69 93 LEU A N 1
ATOM 726 C CA . LEU A 1 93 ? -1.786 -4.632 5.533 1.00 92.69 93 LEU A CA 1
ATOM 727 C C . LEU A 1 93 ? -3.177 -4.095 5.185 1.00 92.69 93 LEU A C 1
ATOM 729 O O . LEU A 1 93 ? -4.064 -4.135 6.036 1.00 92.69 93 LEU A O 1
ATOM 733 N N . LEU A 1 94 ? -3.394 -3.680 3.937 1.00 93.38 94 LEU A N 1
ATOM 734 C CA . LEU A 1 94 ? -4.650 -3.075 3.481 1.00 93.38 94 LEU A CA 1
ATOM 735 C C . LEU A 1 94 ? -5.822 -4.062 3.496 1.00 93.38 94 LEU A C 1
ATOM 737 O O . LEU A 1 94 ? -6.933 -3.701 3.888 1.00 93.38 94 LEU A O 1
ATOM 741 N N . ARG A 1 95 ? -5.573 -5.336 3.166 1.00 91.31 95 ARG A N 1
ATOM 742 C CA . ARG A 1 95 ? -6.600 -6.386 3.267 1.00 91.31 95 ARG A CA 1
ATOM 743 C C . ARG A 1 95 ? -6.926 -6.781 4.702 1.00 91.31 95 ARG A C 1
ATOM 745 O O . ARG A 1 95 ? -8.021 -7.269 4.975 1.00 91.31 95 ARG A O 1
ATOM 752 N N . SER A 1 96 ? -5.983 -6.584 5.616 1.00 90.38 96 SER A N 1
ATOM 753 C CA . SER A 1 96 ? -6.152 -6.911 7.032 1.00 90.38 96 SER A CA 1
ATOM 754 C C . SER A 1 96 ? -6.727 -5.753 7.848 1.00 90.38 96 SER A C 1
ATOM 756 O O . SER A 1 96 ? -7.354 -5.991 8.882 1.00 90.38 96 SER A O 1
ATOM 758 N N . ALA A 1 97 ? -6.524 -4.512 7.408 1.00 91.44 97 ALA A N 1
ATOM 759 C CA . ALA A 1 97 ? -6.943 -3.301 8.099 1.00 91.44 97 ALA A CA 1
ATOM 760 C C . ALA A 1 97 ? -8.420 -2.972 7.844 1.00 91.44 97 ALA A C 1
ATOM 762 O O . ALA A 1 97 ? -8.760 -1.982 7.208 1.00 91.44 97 ALA A O 1
ATOM 763 N N . ALA A 1 98 ? -9.332 -3.795 8.367 1.00 88.38 98 ALA A N 1
ATOM 764 C CA . ALA A 1 98 ? -10.776 -3.586 8.195 1.00 88.38 98 ALA A CA 1
ATOM 765 C C . ALA A 1 98 ? -11.282 -2.245 8.771 1.00 88.38 98 ALA A C 1
ATOM 767 O O . ALA A 1 98 ? -12.336 -1.756 8.378 1.00 88.38 98 ALA A O 1
ATOM 768 N N . ALA A 1 99 ? -10.532 -1.668 9.710 1.00 90.25 99 ALA A N 1
ATOM 769 C CA . ALA A 1 99 ? -10.834 -0.423 10.402 1.00 90.25 99 ALA A CA 1
ATOM 770 C C . ALA A 1 99 ? -10.242 0.833 9.733 1.00 90.25 99 ALA A C 1
ATOM 772 O O . ALA A 1 99 ? -10.473 1.927 10.256 1.00 90.25 99 ALA A O 1
ATOM 773 N N . ILE A 1 100 ? -9.502 0.684 8.625 1.00 93.06 100 ILE A N 1
ATOM 774 C CA . ILE A 1 100 ? -8.821 1.792 7.947 1.00 93.06 100 ILE A CA 1
ATOM 775 C C . ILE A 1 100 ? -9.826 2.867 7.522 1.00 93.06 100 ILE A C 1
ATOM 777 O O . ILE A 1 100 ? -10.855 2.556 6.931 1.00 93.06 100 ILE A O 1
ATOM 781 N N . GLY A 1 101 ? -9.552 4.117 7.870 1.00 93.62 101 GLY A N 1
ATOM 782 C CA . GLY A 1 101 ? -10.270 5.308 7.425 1.00 93.62 101 GLY A CA 1
ATOM 783 C C . GLY A 1 101 ? -9.463 6.135 6.427 1.00 93.62 101 GLY A C 1
ATOM 784 O O . GLY A 1 101 ? -10.065 6.825 5.611 1.00 93.62 101 GLY A O 1
ATOM 785 N N . GLU A 1 102 ? -8.134 6.024 6.445 1.00 96.44 102 GLU A N 1
ATOM 786 C CA . GLU A 1 102 ? -7.252 6.775 5.557 1.00 96.44 102 GLU A CA 1
ATOM 787 C C . GLU A 1 102 ? -6.029 5.949 5.131 1.00 96.44 102 GLU A C 1
ATOM 789 O O . GLU A 1 102 ? -5.412 5.245 5.936 1.00 96.44 102 GLU A O 1
ATOM 794 N N . LEU A 1 103 ? -5.696 6.027 3.845 1.00 96.56 103 LEU A N 1
ATOM 795 C CA . LEU A 1 103 ? -4.455 5.533 3.263 1.00 96.56 103 LEU A CA 1
ATOM 796 C C . LEU A 1 103 ? -3.712 6.719 2.652 1.00 96.56 103 LEU A C 1
ATOM 798 O O . LEU A 1 103 ? -4.178 7.278 1.661 1.00 96.56 103 LEU A O 1
ATOM 802 N N . GLY A 1 104 ? -2.556 7.063 3.209 1.00 96.06 104 GLY A N 1
ATOM 803 C CA . GLY A 1 104 ? -1.599 7.973 2.588 1.00 96.06 104 GLY A CA 1
ATOM 804 C C . GLY A 1 104 ? -0.528 7.187 1.838 1.00 96.06 104 GLY A C 1
ATOM 805 O O . GLY A 1 104 ? 0.054 6.244 2.376 1.00 96.06 104 GLY A O 1
ATOM 806 N N . CYS A 1 105 ? -0.242 7.553 0.595 1.00 95.81 105 CYS A N 1
ATOM 807 C CA . CYS A 1 105 ? 0.843 6.965 -0.178 1.00 95.81 105 CYS A CA 1
ATOM 808 C C . CYS A 1 105 ? 1.633 8.061 -0.888 1.00 95.81 105 CYS A C 1
ATOM 810 O O . CYS A 1 105 ? 1.105 8.721 -1.773 1.00 95.81 105 CYS A O 1
ATOM 812 N N . GLU A 1 106 ? 2.900 8.218 -0.524 1.00 94.62 106 GLU A N 1
ATOM 813 C CA . GLU A 1 106 ? 3.869 9.024 -1.263 1.00 94.62 106 GLU A CA 1
ATOM 814 C C . GLU A 1 106 ? 4.689 8.078 -2.138 1.00 94.62 106 GLU A C 1
ATOM 816 O O . GLU A 1 106 ? 5.468 7.258 -1.631 1.00 94.62 106 GLU A O 1
ATOM 821 N N . LEU A 1 107 ? 4.486 8.148 -3.448 1.00 92.56 107 LEU A N 1
ATOM 822 C CA . LEU A 1 107 ? 5.187 7.302 -4.402 1.00 92.56 107 LEU A CA 1
ATOM 823 C C . LEU A 1 107 ? 6.615 7.802 -4.614 1.00 92.56 107 LEU A C 1
ATOM 825 O O . LEU A 1 107 ? 6.896 8.998 -4.652 1.00 92.56 107 LEU A O 1
ATOM 829 N N . ALA A 1 108 ? 7.544 6.866 -4.793 1.00 91.19 108 ALA A N 1
ATOM 830 C CA . ALA A 1 108 ? 8.884 7.231 -5.217 1.00 91.19 108 ALA A CA 1
ATOM 831 C C . ALA A 1 108 ? 8.851 7.826 -6.640 1.00 91.19 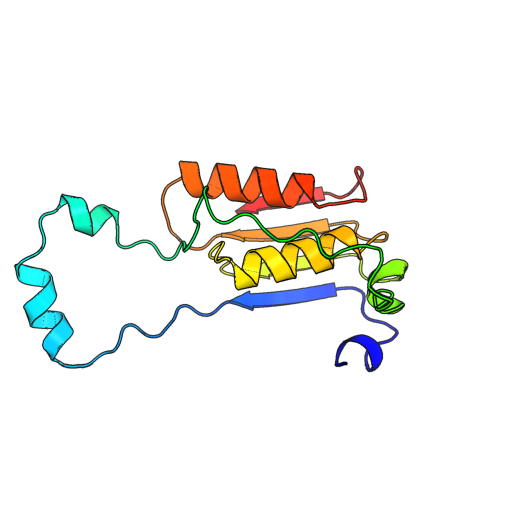108 ALA A C 1
ATOM 833 O O . ALA A 1 108 ? 7.966 7.525 -7.449 1.00 91.19 108 ALA A O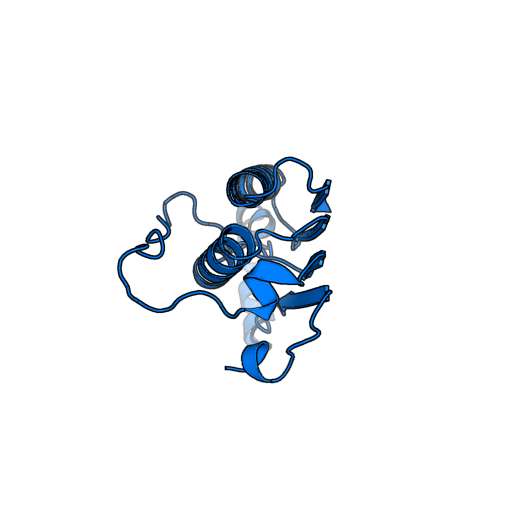 1
ATOM 834 N N . MET A 1 109 ? 9.835 8.671 -6.961 1.00 87.94 109 MET A N 1
ATOM 835 C CA . MET A 1 109 ? 9.918 9.310 -8.275 1.00 87.94 109 MET A CA 1
ATOM 836 C C . MET A 1 109 ? 9.979 8.262 -9.391 1.00 87.94 109 MET A C 1
ATOM 838 O O . MET A 1 109 ? 10.806 7.346 -9.350 1.00 87.94 109 MET A O 1
ATOM 842 N N . GLY A 1 110 ? 9.139 8.432 -10.411 1.00 87.69 110 GLY A N 1
ATOM 843 C CA . GLY A 1 110 ? 9.178 7.608 -11.607 1.00 87.69 110 GLY A CA 1
ATOM 844 C C . GLY A 1 110 ? 8.077 7.922 -12.616 1.00 87.69 110 GLY A C 1
ATOM 845 O O . GLY A 1 110 ? 7.396 8.939 -12.494 1.00 87.69 110 GLY A O 1
ATOM 846 N N . PRO A 1 111 ? 7.923 7.068 -13.640 1.00 88.25 111 PRO A N 1
ATOM 847 C CA . PRO A 1 111 ? 6.950 7.265 -14.703 1.00 88.25 111 PRO A CA 1
ATOM 848 C C . PRO A 1 111 ? 5.510 7.301 -14.182 1.00 88.25 111 PRO A C 1
ATOM 850 O O . PRO A 1 111 ? 5.093 6.415 -13.433 1.00 88.25 111 PRO A O 1
ATOM 853 N N . LEU A 1 112 ? 4.722 8.266 -14.666 1.00 89.31 112 LEU A N 1
ATOM 854 C CA . LEU A 1 112 ? 3.323 8.458 -14.264 1.00 89.31 112 LEU A CA 1
ATOM 855 C C . LEU A 1 112 ? 2.471 7.194 -14.460 1.00 89.31 112 LEU A C 1
ATOM 857 O O . LEU A 1 112 ? 1.685 6.837 -13.596 1.00 89.31 112 LEU A O 1
ATOM 861 N N . TRP A 1 113 ? 2.682 6.453 -15.552 1.00 89.44 113 TRP A N 1
ATOM 862 C CA . TRP A 1 113 ? 1.922 5.226 -15.811 1.00 89.44 113 TRP A CA 1
ATOM 863 C C . TRP A 1 113 ? 2.162 4.137 -14.752 1.00 89.44 113 TRP A C 1
ATOM 865 O O . TRP A 1 113 ? 1.258 3.351 -14.473 1.00 89.44 113 TRP A O 1
ATOM 875 N N . ILE A 1 114 ? 3.364 4.083 -14.155 1.00 90.81 114 ILE A N 1
ATOM 876 C CA . ILE A 1 114 ? 3.659 3.165 -13.047 1.00 90.81 114 ILE A CA 1
ATOM 877 C C . ILE A 1 114 ? 2.941 3.646 -11.791 1.00 90.81 114 ILE A C 1
ATOM 879 O O . ILE A 1 114 ? 2.341 2.838 -11.085 1.00 90.81 114 ILE A O 1
ATOM 883 N N . GLN A 1 115 ? 2.981 4.952 -11.529 1.00 92.25 115 GLN A N 1
ATOM 884 C CA . GLN A 1 115 ? 2.295 5.553 -10.390 1.00 92.25 115 GLN A CA 1
ATOM 885 C C . GLN A 1 115 ? 0.783 5.288 -10.444 1.00 92.25 115 GLN A C 1
ATOM 887 O O . GLN A 1 115 ? 0.217 4.811 -9.462 1.00 92.25 115 GLN A O 1
ATOM 892 N N . ASP A 1 116 ? 0.162 5.461 -11.612 1.00 92.56 116 ASP A N 1
ATOM 893 C CA . ASP A 1 116 ? -1.260 5.182 -11.845 1.00 92.56 116 ASP A CA 1
ATOM 894 C C . ASP A 1 116 ? -1.624 3.701 -11.646 1.00 92.56 116 ASP A C 1
ATOM 896 O O . ASP A 1 116 ? -2.734 3.369 -11.222 1.00 92.56 116 ASP A O 1
ATOM 900 N N . GLU A 1 117 ? -0.728 2.776 -11.998 1.00 93.00 117 GLU A N 1
ATOM 901 C CA . GLU A 1 117 ? -0.954 1.339 -11.801 1.00 93.00 117 GLU A CA 1
ATOM 902 C C . GLU A 1 117 ? -0.821 0.957 -10.320 1.00 93.00 117 GLU A C 1
ATOM 904 O O . GLU A 1 117 ? -1.683 0.258 -9.785 1.00 93.00 117 GLU A O 1
ATOM 909 N N . LEU A 1 118 ? 0.201 1.475 -9.630 1.00 94.31 118 LEU A N 1
ATOM 910 C CA . LEU A 1 118 ? 0.369 1.290 -8.186 1.00 94.31 118 LEU A CA 1
ATOM 911 C C . LEU A 1 118 ? -0.810 1.868 -7.403 1.00 94.31 118 LEU A C 1
ATOM 913 O O . LEU A 1 118 ? -1.301 1.227 -6.474 1.00 94.31 118 LEU A O 1
ATOM 917 N N . ALA A 1 119 ? -1.296 3.038 -7.809 1.00 93.94 119 ALA A N 1
ATOM 918 C CA . ALA A 1 119 ? -2.460 3.671 -7.215 1.00 93.94 119 ALA A CA 1
ATOM 919 C C . ALA A 1 119 ? -3.702 2.778 -7.291 1.00 93.94 119 ALA A C 1
ATOM 921 O O . ALA A 1 119 ? -4.315 2.464 -6.267 1.00 93.94 119 ALA A O 1
ATOM 922 N N . ARG A 1 120 ? -4.012 2.279 -8.493 1.00 93.62 120 ARG A N 1
ATOM 923 C CA . ARG A 1 120 ? -5.138 1.361 -8.718 1.00 93.62 120 ARG A CA 1
ATOM 924 C C . ARG A 1 120 ? -5.015 0.071 -7.911 1.00 93.62 120 ARG A C 1
ATOM 926 O O . ARG A 1 120 ? -6.017 -0.434 -7.399 1.00 93.62 120 ARG A O 1
ATOM 933 N N . GLU A 1 121 ? -3.808 -0.475 -7.784 1.00 93.38 121 GLU A N 1
ATOM 934 C CA . GLU A 1 121 ? -3.568 -1.666 -6.966 1.00 93.38 121 GLU A CA 1
ATOM 935 C C . GLU A 1 121 ? -3.852 -1.412 -5.483 1.00 93.38 121 GLU A C 1
ATOM 937 O O . GLU A 1 121 ? -4.587 -2.184 -4.859 1.00 93.38 121 GLU A O 1
ATOM 942 N N . LEU A 1 122 ? -3.314 -0.319 -4.936 1.00 94.00 122 LEU A N 1
ATOM 943 C CA . LEU A 1 122 ? -3.498 0.061 -3.538 1.00 94.00 122 LEU A CA 1
ATOM 944 C C . LEU A 1 122 ? -4.980 0.283 -3.218 1.00 94.00 122 LEU A C 1
ATOM 946 O O . LEU A 1 122 ? -5.497 -0.350 -2.294 1.00 94.00 122 LEU A O 1
ATOM 950 N N . GLU A 1 123 ? -5.688 1.079 -4.023 1.00 93.44 123 GLU A N 1
ATOM 951 C CA . GLU A 1 123 ? -7.140 1.293 -3.904 1.00 93.44 123 GLU A CA 1
ATOM 952 C C . GLU A 1 123 ? -7.931 -0.023 -3.977 1.00 93.44 123 GLU A C 1
ATOM 954 O O . GLU A 1 123 ? -8.875 -0.259 -3.208 1.00 93.44 123 GLU A O 1
ATOM 959 N N . GLY A 1 124 ? -7.523 -0.921 -4.876 1.00 92.50 124 GLY A N 1
ATOM 960 C CA . GLY A 1 124 ? -8.116 -2.245 -5.031 1.00 92.50 124 GLY A CA 1
ATOM 961 C C . GLY A 1 124 ? -7.964 -3.129 -3.790 1.00 92.50 124 GLY A C 1
ATOM 962 O O . GLY A 1 124 ? -8.826 -3.977 -3.529 1.00 92.50 124 GLY A O 1
ATOM 963 N N . TRP A 1 125 ? -6.903 -2.940 -3.002 1.00 93.25 125 TRP A N 1
ATOM 964 C CA . TRP A 1 125 ? -6.642 -3.716 -1.785 1.00 93.25 125 TRP A CA 1
ATOM 965 C C . TRP A 1 125 ? -7.308 -3.155 -0.534 1.00 93.25 125 TRP A C 1
ATOM 967 O O . TRP A 1 125 ? -7.510 -3.917 0.417 1.00 93.25 125 TRP A O 1
ATOM 977 N N . VAL A 1 126 ? -7.683 -1.873 -0.524 1.00 93.31 126 VAL A N 1
ATOM 978 C CA . VAL A 1 126 ? -8.418 -1.283 0.598 1.00 93.31 126 VAL A CA 1
ATOM 979 C C . VAL A 1 126 ? -9.795 -1.944 0.725 1.00 93.31 126 VAL A C 1
ATOM 981 O O . VAL A 1 126 ? -10.652 -1.866 -0.166 1.00 93.31 126 VAL A O 1
ATOM 984 N N . MET A 1 127 ? -10.014 -2.611 1.862 1.00 86.69 127 MET A N 1
ATOM 985 C CA . MET A 1 127 ? -11.266 -3.321 2.148 1.00 86.69 127 MET A CA 1
ATOM 986 C C . MET A 1 127 ? -12.388 -2.375 2.576 1.00 86.69 127 MET A C 1
ATOM 988 O O . MET A 1 127 ? -13.542 -2.592 2.205 1.00 86.69 127 MET A O 1
ATOM 992 N N . ASN A 1 128 ? -12.065 -1.322 3.332 1.00 89.19 128 ASN A N 1
ATOM 993 C CA . ASN A 1 128 ? -13.044 -0.304 3.687 1.00 89.19 128 ASN A CA 1
ATOM 994 C C . ASN A 1 128 ? -13.232 0.677 2.523 1.00 89.19 128 ASN A C 1
ATOM 996 O O . ASN A 1 128 ? -12.416 1.566 2.314 1.00 89.19 128 ASN A O 1
ATOM 1000 N N . LYS A 1 129 ? -14.337 0.545 1.787 1.00 89.25 129 LYS A N 1
ATOM 1001 C CA . LYS A 1 129 ? -14.647 1.414 0.638 1.00 89.25 129 LYS A CA 1
ATOM 1002 C C . LYS A 1 129 ? -14.989 2.858 1.007 1.00 89.25 129 LYS A C 1
ATOM 1004 O O . LYS A 1 129 ? -15.068 3.690 0.115 1.00 89.25 129 LYS A O 1
ATOM 1009 N N . ALA A 1 130 ? -15.185 3.151 2.291 1.00 90.56 130 ALA A N 1
ATOM 1010 C CA . ALA A 1 130 ? -15.341 4.516 2.783 1.00 90.56 130 ALA A CA 1
ATOM 1011 C C . ALA A 1 130 ? -14.004 5.171 3.173 1.00 90.56 130 ALA A C 1
ATOM 1013 O O . ALA A 1 130 ? -14.010 6.325 3.592 1.00 90.56 130 ALA A O 1
ATOM 1014 N N . ALA A 1 131 ? -12.883 4.445 3.097 1.00 92.75 131 ALA A N 1
ATOM 1015 C CA . ALA A 1 131 ? -11.584 5.019 3.407 1.00 92.75 131 ALA A CA 1
ATOM 1016 C C . ALA A 1 131 ? -11.158 6.026 2.333 1.00 92.75 131 ALA A C 1
ATOM 1018 O O . ALA A 1 131 ? -11.368 5.806 1.139 1.00 92.75 131 ALA A O 1
ATOM 1019 N N . ILE A 1 132 ? -10.537 7.113 2.776 1.00 93.94 132 ILE A N 1
ATOM 1020 C CA . ILE A 1 132 ? -9.939 8.123 1.907 1.00 93.94 132 ILE A CA 1
ATOM 1021 C C . ILE A 1 132 ? -8.578 7.593 1.454 1.00 93.94 132 ILE A C 1
ATOM 1023 O O . ILE A 1 132 ? -7.791 7.129 2.278 1.00 93.94 132 ILE A O 1
ATOM 1027 N N . VAL A 1 133 ? -8.307 7.638 0.153 1.00 93.75 133 VAL A N 1
ATOM 1028 C CA . VAL A 1 133 ? -7.025 7.218 -0.420 1.00 93.75 133 VAL A CA 1
ATOM 1029 C C . VAL A 1 133 ? -6.355 8.446 -1.020 1.00 93.75 133 VAL A C 1
ATOM 1031 O O . VAL A 1 133 ? -6.844 9.011 -1.994 1.00 93.75 133 VAL A O 1
ATOM 1034 N N . ASN A 1 134 ? -5.259 8.870 -0.399 1.00 93.62 134 ASN A N 1
ATOM 1035 C CA . ASN A 1 134 ? -4.454 10.016 -0.796 1.00 93.62 134 ASN A CA 1
ATOM 1036 C C . ASN A 1 134 ? -3.154 9.499 -1.413 1.00 93.62 134 ASN A C 1
ATOM 1038 O O . ASN A 1 134 ? -2.362 8.850 -0.728 1.00 93.62 134 ASN A O 1
ATOM 1042 N N . ILE A 1 135 ? -2.938 9.775 -2.697 1.00 88.88 135 ILE A N 1
ATOM 1043 C CA . ILE A 1 135 ? -1.747 9.338 -3.432 1.00 88.88 135 ILE A CA 1
ATOM 1044 C C . ILE A 1 135 ? -1.046 10.576 -3.978 1.00 88.88 135 ILE A C 1
ATOM 1046 O O . ILE A 1 135 ? -1.674 11.373 -4.678 1.00 88.88 135 ILE A O 1
ATOM 1050 N N . GLY A 1 136 ? 0.223 10.737 -3.610 1.00 83.19 136 GLY A N 1
ATOM 1051 C CA . GLY A 1 136 ? 1.097 11.839 -4.009 1.00 83.19 136 GLY A CA 1
ATOM 1052 C C . GLY A 1 136 ? 2.413 11.366 -4.598 1.00 83.19 136 GLY A C 1
ATOM 1053 O O . GLY A 1 136 ? 2.751 10.167 -4.440 1.00 83.19 136 GLY A O 1
#

pLDDT: mean 80.01, std 17.77, range [39.66, 97.31]